Protein AF-A0A0D6EV07-F1 (afdb_monomer)

pLDDT: mean 86.25, std 13.99, range [45.03, 98.25]

Organism: NCBI:txid1581557

Foldseek 3Di:
DVVVVVVVVVVVVVVVVVVVVVVVVVPDPPDDDDPDDLLRVQLVVLLVVLCVVLVPPDDPDDVVVVVSLVSSLVSLQVSCVVSQKDFDPCQCVQCQVVLVVQCVVVVHDSVVSSVVVLSVLSNDPRDPPRPDHRMDGHDD

Structure (mmCIF, N/CA/C/O backbone):
data_AF-A0A0D6EV07-F1
#
_entry.id   AF-A0A0D6EV07-F1
#
loop_
_atom_site.group_PDB
_atom_site.id
_atom_site.type_symbol
_atom_site.label_atom_id
_atom_site.label_alt_id
_atom_site.label_comp_id
_atom_site.label_asym_id
_atom_site.label_entity_id
_atom_site.label_seq_id
_atom_site.pdbx_PDB_ins_code
_atom_site.Cartn_x
_atom_site.Cartn_y
_atom_site.Cartn_z
_atom_site.occupancy
_atom_site.B_iso_or_equiv
_atom_site.auth_seq_id
_atom_site.auth_comp_id
_atom_site.auth_asym_id
_atom_site.auth_atom_id
_atom_site.pdbx_PDB_model_num
ATOM 1 N N . MET A 1 1 ? -28.184 48.122 -26.271 1.00 57.53 1 MET A N 1
ATOM 2 C CA . MET A 1 1 ? -28.204 46.711 -25.814 1.00 57.53 1 MET A CA 1
ATOM 3 C C . MET A 1 1 ? -26.843 46.025 -25.925 1.00 57.53 1 MET A C 1
ATOM 5 O O . MET A 1 1 ? -26.423 45.449 -24.933 1.00 57.53 1 MET A O 1
ATOM 9 N N . ALA A 1 2 ? -26.111 46.163 -27.039 1.00 58.19 2 ALA A N 1
ATOM 10 C CA . ALA A 1 2 ? -24.802 45.520 -27.248 1.00 58.19 2 ALA A CA 1
ATOM 11 C C . ALA A 1 2 ? -23.771 45.747 -26.119 1.00 58.19 2 ALA A C 1
ATOM 13 O O . ALA A 1 2 ? -23.206 44.788 -25.612 1.00 58.19 2 ALA A O 1
ATOM 14 N N . ARG A 1 3 ? -23.606 46.987 -25.632 1.00 64.75 3 ARG A N 1
ATOM 15 C CA . ARG A 1 3 ? -22.607 47.339 -24.599 1.00 64.75 3 ARG A CA 1
ATOM 16 C C . ARG A 1 3 ? -22.810 46.630 -23.248 1.00 64.75 3 ARG A C 1
ATOM 18 O O . ARG A 1 3 ? -21.838 46.353 -22.560 1.00 64.75 3 ARG A O 1
ATOM 25 N N . LYS A 1 4 ? -24.057 46.312 -22.872 1.00 63.00 4 LYS A N 1
ATOM 26 C CA . LYS A 1 4 ? -24.357 45.565 -21.633 1.00 63.00 4 LYS A CA 1
ATOM 27 C C . LYS A 1 4 ? -24.007 44.080 -21.775 1.00 63.00 4 LYS A C 1
ATOM 29 O O . LYS A 1 4 ? -23.519 43.486 -20.823 1.00 63.00 4 LYS A O 1
ATOM 34 N N . ILE A 1 5 ? -24.196 43.518 -22.971 1.00 72.31 5 ILE A N 1
ATOM 35 C CA . ILE A 1 5 ? -23.859 42.125 -23.296 1.00 72.31 5 ILE A CA 1
ATOM 36 C C . ILE A 1 5 ? -22.335 41.936 -23.311 1.00 72.31 5 ILE A C 1
ATOM 38 O O . ILE A 1 5 ? -21.841 40.973 -22.737 1.00 72.31 5 ILE A O 1
ATOM 42 N N . THR A 1 6 ? -21.572 42.886 -23.866 1.00 73.12 6 THR A N 1
ATOM 43 C CA . THR A 1 6 ? -20.098 42.815 -23.873 1.00 73.12 6 THR A CA 1
ATOM 44 C C . THR A 1 6 ? -19.502 42.877 -22.463 1.00 73.12 6 THR A C 1
ATOM 46 O O . THR A 1 6 ? -18.563 42.146 -22.164 1.00 73.12 6 THR A O 1
ATOM 49 N N . ILE A 1 7 ? -20.072 43.705 -21.577 1.00 77.75 7 ILE A N 1
ATOM 50 C CA . ILE A 1 7 ? -19.653 43.779 -20.167 1.00 77.75 7 ILE A CA 1
ATOM 51 C C . ILE A 1 7 ? -19.972 42.464 -19.444 1.00 77.75 7 ILE A C 1
ATOM 53 O O . ILE A 1 7 ? -19.127 41.956 -18.715 1.00 77.75 7 ILE A O 1
ATOM 57 N N . LEU A 1 8 ? -21.147 41.874 -19.687 1.00 78.38 8 LEU A N 1
ATOM 58 C CA . LEU A 1 8 ? -21.532 40.591 -19.089 1.00 78.38 8 LEU A CA 1
ATOM 59 C C . LEU A 1 8 ? -20.595 39.449 -19.502 1.00 78.38 8 LEU A C 1
ATOM 61 O O . LEU A 1 8 ? -20.152 38.690 -18.646 1.00 78.38 8 LEU A O 1
ATOM 65 N N . ILE A 1 9 ? -20.243 39.362 -20.788 1.00 83.50 9 ILE A N 1
ATOM 66 C CA . ILE A 1 9 ? -19.304 38.348 -21.293 1.00 83.50 9 ILE A CA 1
ATOM 67 C C . ILE A 1 9 ? -17.914 38.545 -20.675 1.00 83.50 9 ILE A C 1
ATOM 69 O O . ILE A 1 9 ? -17.289 37.572 -20.258 1.00 83.50 9 ILE A O 1
ATOM 73 N N . GLY A 1 10 ? -17.451 39.794 -20.550 1.00 83.94 10 GLY A N 1
ATOM 74 C CA . GLY A 1 10 ? -16.179 40.104 -19.893 1.00 83.94 10 GLY A CA 1
ATOM 75 C C . GLY A 1 10 ? -16.150 39.678 -18.422 1.00 83.94 10 GLY A C 1
ATOM 76 O O . GLY A 1 10 ? -15.188 39.053 -17.982 1.00 83.94 10 GLY A O 1
ATOM 77 N N . VAL A 1 11 ? -17.222 39.947 -17.671 1.00 86.62 11 VAL A N 1
ATOM 78 C CA . VAL A 1 11 ? -17.330 39.556 -16.254 1.00 86.62 11 VAL A CA 1
ATOM 79 C C . VAL A 1 11 ? -17.383 38.035 -16.099 1.00 86.62 11 VAL A C 1
ATOM 81 O O . VAL A 1 11 ? -16.673 37.487 -15.259 1.00 86.62 11 VAL A O 1
ATOM 84 N N . ILE A 1 12 ? -18.157 37.338 -16.937 1.00 87.81 12 ILE A N 1
ATOM 85 C CA . ILE A 1 12 ? -18.222 35.869 -16.926 1.00 87.81 12 ILE A CA 1
ATOM 86 C C . ILE A 1 12 ? -16.852 35.265 -17.261 1.00 87.81 12 ILE A C 1
ATOM 88 O O . ILE A 1 12 ? -16.416 34.335 -16.587 1.00 87.81 12 ILE A O 1
ATOM 92 N N . GLY A 1 13 ? -16.140 35.822 -18.244 1.00 86.12 13 GLY A N 1
ATOM 93 C CA . GLY A 1 13 ? -14.793 35.378 -18.602 1.00 86.12 13 GLY A CA 1
ATOM 94 C C . GLY A 1 13 ? -13.793 35.516 -17.450 1.00 86.12 13 GLY A C 1
ATOM 95 O O . GLY A 1 13 ? -13.016 34.598 -17.201 1.00 86.12 13 GLY A O 1
ATOM 96 N N . ILE A 1 14 ? -13.852 36.621 -16.699 1.00 85.56 14 ILE A N 1
ATOM 97 C CA . ILE A 1 14 ? -12.988 36.846 -15.528 1.00 85.56 14 ILE A CA 1
ATOM 98 C C . ILE A 1 14 ? -13.330 35.873 -14.392 1.00 85.56 14 ILE A C 1
ATOM 100 O O . ILE A 1 14 ? -12.422 35.316 -13.775 1.00 85.56 14 ILE A O 1
ATOM 104 N N . LEU A 1 15 ? -14.619 35.624 -14.137 1.00 86.12 15 LEU A N 1
ATOM 105 C CA . LEU A 1 15 ? -15.057 34.667 -13.116 1.00 86.12 15 LEU A CA 1
ATOM 106 C C . LEU A 1 15 ? -14.628 33.235 -13.457 1.00 86.12 15 LEU A C 1
ATOM 108 O O . LEU A 1 15 ? -14.131 32.521 -12.587 1.00 86.12 15 LEU A O 1
ATOM 112 N N . LEU A 1 16 ? -14.747 32.835 -14.725 1.00 85.19 16 LEU A N 1
ATOM 113 C CA . LEU A 1 16 ? -14.274 31.533 -15.194 1.00 85.19 16 LEU A CA 1
ATOM 114 C C . LEU A 1 16 ? -12.751 31.423 -15.089 1.00 85.19 16 LEU A C 1
ATOM 116 O O . LEU A 1 16 ? -12.253 30.430 -14.569 1.00 85.19 16 LEU A O 1
ATOM 120 N N . ALA A 1 17 ? -11.999 32.444 -15.503 1.00 83.69 17 ALA A N 1
ATOM 121 C CA . ALA A 1 17 ? -10.541 32.439 -15.389 1.00 83.69 17 ALA A CA 1
ATOM 122 C C . ALA A 1 17 ? -10.071 32.347 -13.926 1.00 83.69 17 ALA A C 1
ATOM 124 O O . ALA A 1 17 ? -9.134 31.608 -13.629 1.00 83.69 17 ALA A O 1
ATOM 125 N N . ALA A 1 18 ? -10.739 33.045 -13.002 1.00 82.88 18 ALA A N 1
ATOM 126 C CA . ALA A 1 18 ? -10.455 32.952 -11.571 1.00 82.88 18 ALA A CA 1
ATOM 127 C C . ALA A 1 18 ? -10.760 31.551 -11.014 1.00 82.88 18 ALA A C 1
ATOM 129 O O . ALA A 1 18 ? -9.943 30.994 -10.282 1.00 82.88 18 ALA A O 1
ATOM 130 N N . TYR A 1 19 ? -11.890 30.958 -11.412 1.00 82.56 19 TYR A N 1
ATOM 131 C CA . TYR A 1 19 ? -12.266 29.597 -11.029 1.00 82.56 19 TYR A CA 1
ATOM 132 C C . TYR A 1 19 ? -11.265 28.551 -11.543 1.00 82.56 19 TYR A C 1
ATOM 134 O O . TYR A 1 19 ? -10.820 27.687 -10.785 1.00 82.56 19 TYR A O 1
ATOM 142 N N . PHE A 1 20 ? -10.855 28.653 -12.810 1.00 79.94 20 PHE A N 1
ATOM 143 C CA . PHE A 1 20 ? -9.837 27.776 -13.389 1.00 79.94 20 PHE A CA 1
ATOM 144 C C . PHE A 1 20 ? -8.484 27.944 -12.698 1.00 79.94 20 PHE A C 1
ATOM 146 O O . PHE A 1 20 ? -7.830 26.950 -12.401 1.00 79.94 20 PHE A O 1
ATOM 153 N N . ARG A 1 21 ? -8.075 29.179 -12.385 1.00 77.50 21 ARG A N 1
ATOM 154 C CA . ARG A 1 21 ? -6.802 29.438 -11.701 1.00 77.50 21 ARG A CA 1
ATOM 155 C C . ARG A 1 21 ? -6.777 28.837 -10.296 1.00 77.50 21 ARG A C 1
ATOM 157 O O . ARG A 1 21 ? -5.779 28.222 -9.946 1.00 77.50 21 ARG A O 1
ATOM 164 N N . ALA A 1 22 ? -7.869 28.962 -9.539 1.00 74.25 22 ALA A N 1
ATOM 165 C CA . ALA A 1 22 ? -7.983 28.388 -8.199 1.00 74.25 22 ALA A CA 1
ATOM 166 C C . ALA A 1 22 ? -7.886 26.851 -8.208 1.00 74.25 22 ALA A C 1
ATOM 168 O O . ALA A 1 22 ? -7.186 26.280 -7.377 1.00 74.25 22 ALA A O 1
ATOM 169 N N . ASN A 1 23 ? -8.526 26.188 -9.178 1.00 69.94 23 ASN A N 1
ATOM 170 C CA . ASN A 1 23 ? -8.440 24.731 -9.322 1.00 69.94 23 ASN A CA 1
ATOM 171 C C . ASN A 1 23 ? -7.080 24.268 -9.874 1.00 69.94 23 ASN A C 1
ATOM 173 O O . ASN A 1 23 ? -6.604 23.204 -9.499 1.00 69.94 23 ASN A O 1
ATOM 177 N N . PHE A 1 24 ? -6.428 25.062 -10.731 1.00 65.94 24 PHE A N 1
ATOM 178 C CA . PHE A 1 24 ? -5.120 24.716 -11.295 1.00 65.94 24 PHE A CA 1
ATOM 179 C C . PHE A 1 24 ? -3.986 24.836 -10.269 1.00 65.94 24 PHE A C 1
ATOM 181 O O . PHE A 1 24 ? -3.082 24.008 -10.252 1.00 65.94 24 PHE A O 1
ATOM 188 N N . THR A 1 25 ? -4.033 25.832 -9.376 1.00 55.84 25 THR A N 1
ATOM 189 C CA . THR A 1 25 ? -3.057 25.952 -8.277 1.00 55.84 25 THR A CA 1
ATOM 190 C C . THR A 1 25 ? -3.309 24.977 -7.130 1.00 55.84 25 THR A C 1
ATOM 192 O O . THR A 1 25 ? -2.439 24.821 -6.286 1.00 55.84 25 THR A O 1
ATOM 195 N N . ALA A 1 26 ? -4.468 24.316 -7.100 1.00 55.50 26 ALA A N 1
ATOM 196 C CA . ALA A 1 26 ? -4.742 23.187 -6.210 1.00 55.50 26 ALA A CA 1
ATOM 197 C C . ALA A 1 26 ? -4.232 21.845 -6.786 1.00 55.50 26 ALA A C 1
ATOM 199 O O . ALA A 1 26 ? -4.599 20.774 -6.303 1.00 55.50 26 ALA A O 1
ATOM 200 N N . GLY A 1 27 ? -3.414 21.898 -7.844 1.00 48.44 27 GLY A N 1
ATOM 201 C CA . GLY A 1 27 ? -2.722 20.751 -8.411 1.00 48.44 27 GLY A CA 1
ATOM 202 C C . GLY A 1 27 ? -1.560 20.303 -7.529 1.00 48.44 27 GLY A C 1
ATOM 203 O O . GLY A 1 27 ? -0.495 20.906 -7.564 1.00 48.44 27 GLY A O 1
ATOM 204 N N . ASP A 1 28 ? -1.809 19.219 -6.794 1.00 49.31 28 ASP A N 1
ATOM 205 C CA . ASP A 1 28 ? -0.853 18.276 -6.204 1.00 49.31 28 ASP A CA 1
ATOM 206 C C . ASP A 1 28 ? 0.312 18.913 -5.416 1.00 49.31 28 ASP A C 1
ATOM 208 O O . ASP A 1 28 ? 1.431 19.067 -5.907 1.00 49.31 28 ASP A O 1
ATOM 212 N N . ASP A 1 29 ? 0.080 19.146 -4.118 1.00 45.31 29 ASP A N 1
ATOM 213 C CA . ASP A 1 29 ? 1.119 19.298 -3.085 1.00 45.31 29 ASP A CA 1
ATOM 214 C C . ASP A 1 29 ? 1.908 17.979 -2.873 1.00 45.31 29 ASP A C 1
ATOM 216 O O . ASP A 1 29 ? 2.210 17.565 -1.749 1.00 45.31 29 ASP A O 1
ATOM 220 N N . ARG A 1 30 ? 2.281 17.280 -3.953 1.00 52.78 30 ARG A N 1
ATOM 221 C CA . ARG A 1 30 ? 3.324 16.250 -3.913 1.00 52.78 30 ARG A CA 1
ATOM 222 C C . ARG A 1 30 ? 4.626 16.982 -3.641 1.00 52.78 30 ARG A C 1
ATOM 224 O O . ARG A 1 30 ? 5.243 17.542 -4.541 1.00 52.78 30 ARG A O 1
ATOM 231 N N . GLY A 1 31 ? 4.944 17.049 -2.350 1.00 51.28 31 GLY A N 1
ATOM 232 C CA . GLY A 1 31 ? 5.952 17.905 -1.748 1.00 51.28 31 GLY A CA 1
ATOM 233 C C . GLY A 1 31 ? 7.203 18.141 -2.593 1.00 51.28 31 GLY A C 1
ATOM 234 O O . GLY A 1 31 ? 7.766 17.229 -3.193 1.00 51.28 31 GLY A O 1
ATOM 235 N N . ALA A 1 32 ? 7.642 19.399 -2.564 1.00 45.03 32 ALA A N 1
ATOM 236 C CA . ALA A 1 32 ? 8.874 19.897 -3.154 1.00 45.03 32 ALA A CA 1
ATOM 237 C C . ALA A 1 32 ? 10.051 18.903 -3.062 1.00 45.03 32 ALA A C 1
ATOM 239 O O . ALA A 1 32 ? 10.296 18.286 -2.023 1.00 45.03 32 ALA A O 1
ATOM 240 N N . ALA A 1 33 ? 10.765 18.806 -4.185 1.00 53.56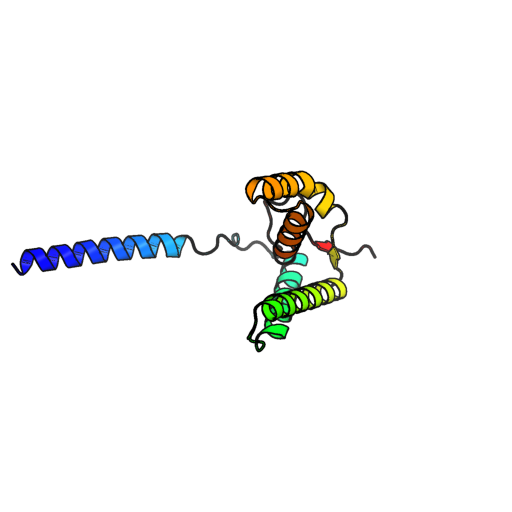 33 ALA A N 1
ATOM 241 C CA . ALA A 1 33 ? 11.822 17.868 -4.546 1.00 53.56 33 ALA A CA 1
ATOM 242 C C . ALA A 1 33 ? 12.992 17.772 -3.542 1.00 53.56 33 ALA A C 1
ATOM 244 O O . ALA A 1 33 ? 14.072 18.320 -3.758 1.00 53.56 33 ALA A O 1
ATOM 245 N N . GLY A 1 34 ? 12.793 17.037 -2.449 1.00 63.12 34 GLY A N 1
ATOM 246 C CA . GLY A 1 34 ? 13.887 16.398 -1.719 1.00 63.12 34 GLY A CA 1
ATOM 247 C C . GLY A 1 34 ? 14.373 15.135 -2.449 1.00 63.12 34 GLY A C 1
ATOM 248 O O . GLY A 1 34 ? 13.672 14.631 -3.332 1.00 63.12 34 GLY A O 1
ATOM 249 N N . PRO A 1 35 ? 15.557 14.597 -2.105 1.00 69.69 35 PRO A N 1
ATOM 250 C CA . PRO A 1 35 ? 15.982 13.296 -2.612 1.00 69.69 35 PRO A CA 1
ATOM 251 C C . PRO A 1 35 ? 14.942 12.235 -2.233 1.00 69.69 35 PRO A C 1
ATOM 253 O O . PRO A 1 35 ? 14.571 12.109 -1.063 1.00 69.69 35 PRO A O 1
ATOM 256 N N . ARG A 1 36 ? 14.444 11.506 -3.238 1.00 78.81 36 ARG A N 1
ATOM 257 C CA . ARG A 1 36 ? 13.442 10.454 -3.042 1.00 78.81 36 ARG A CA 1
ATOM 258 C C . ARG A 1 36 ? 14.012 9.355 -2.156 1.00 78.81 36 ARG A C 1
ATOM 260 O O . ARG A 1 36 ? 15.178 8.982 -2.286 1.00 78.81 36 ARG A O 1
ATOM 267 N N . THR A 1 37 ? 13.185 8.827 -1.261 1.00 88.44 37 THR A N 1
ATOM 268 C CA . THR A 1 37 ? 13.574 7.657 -0.469 1.00 88.44 37 THR A CA 1
ATOM 269 C C . THR A 1 37 ? 13.569 6.405 -1.347 1.00 88.44 37 THR A C 1
ATOM 271 O O . THR A 1 37 ? 12.854 6.337 -2.346 1.00 88.44 37 THR A O 1
ATOM 274 N N . PHE A 1 38 ? 14.322 5.376 -0.951 1.00 90.81 38 PHE A N 1
ATOM 275 C CA . PHE A 1 38 ? 14.306 4.084 -1.649 1.00 90.81 38 PHE A CA 1
ATOM 276 C C . PHE A 1 38 ? 12.893 3.470 -1.702 1.00 90.81 38 PHE A C 1
ATOM 278 O O . PHE A 1 38 ? 12.504 2.894 -2.714 1.00 90.81 38 PHE A O 1
ATOM 285 N N . LEU A 1 39 ? 12.096 3.663 -0.641 1.00 92.00 39 LEU A N 1
ATOM 286 C CA . LEU A 1 39 ? 10.688 3.259 -0.613 1.00 92.00 39 LEU A CA 1
ATOM 287 C C . LEU A 1 39 ? 9.865 3.986 -1.681 1.00 92.00 39 LEU A C 1
ATOM 289 O O . LEU A 1 39 ? 9.072 3.351 -2.362 1.00 92.00 39 LEU A O 1
ATOM 293 N N . GLN A 1 40 ? 10.056 5.294 -1.847 1.00 91.75 40 GLN A N 1
ATOM 294 C CA . GLN A 1 40 ? 9.333 6.074 -2.855 1.00 91.75 40 GLN A CA 1
ATOM 295 C C . GLN A 1 40 ? 9.721 5.665 -4.272 1.00 91.75 40 GLN A C 1
ATOM 297 O O . GLN A 1 40 ? 8.856 5.496 -5.120 1.00 91.75 40 GLN A O 1
ATOM 302 N N . GLU A 1 41 ? 11.013 5.467 -4.530 1.00 93.25 41 GLU A N 1
ATOM 303 C CA . GLU A 1 41 ? 11.489 5.038 -5.846 1.00 93.25 41 GLU A CA 1
ATOM 304 C C . GLU A 1 41 ? 10.888 3.685 -6.251 1.00 93.25 41 GLU A C 1
ATOM 306 O O . GLU A 1 41 ? 10.355 3.537 -7.353 1.00 93.25 41 GLU A O 1
ATOM 311 N N . LYS A 1 42 ? 10.944 2.698 -5.351 1.00 95.56 42 LYS A N 1
ATOM 312 C CA . LYS A 1 42 ? 10.397 1.364 -5.619 1.00 95.56 42 LYS A CA 1
ATOM 313 C C . LYS A 1 42 ? 8.876 1.338 -5.597 1.00 95.56 42 LYS A C 1
ATOM 315 O O . LYS A 1 42 ? 8.290 0.661 -6.433 1.00 95.56 42 LYS A O 1
ATOM 320 N N . GLY A 1 43 ? 8.250 2.113 -4.718 1.00 95.25 43 GLY A N 1
ATOM 321 C CA . GLY A 1 43 ? 6.802 2.269 -4.652 1.00 95.25 43 GLY A CA 1
ATOM 322 C C . GLY A 1 43 ? 6.215 2.847 -5.939 1.00 95.25 43 GLY A C 1
ATOM 323 O O . GLY A 1 43 ? 5.276 2.274 -6.493 1.00 95.25 43 GLY A O 1
ATOM 324 N N . ASP A 1 44 ? 6.804 3.922 -6.469 1.00 94.81 44 ASP A N 1
ATOM 325 C CA . ASP A 1 44 ? 6.387 4.525 -7.742 1.00 94.81 44 ASP A CA 1
ATOM 326 C C . ASP A 1 44 ? 6.545 3.529 -8.902 1.00 94.81 44 ASP A C 1
ATOM 328 O O . ASP A 1 44 ? 5.648 3.376 -9.734 1.00 94.81 44 ASP A O 1
ATOM 332 N N . MET A 1 45 ? 7.669 2.804 -8.937 1.00 96.19 45 MET A N 1
ATOM 333 C CA . MET A 1 45 ? 7.924 1.774 -9.947 1.00 96.19 45 MET A CA 1
ATOM 334 C C . MET A 1 45 ? 6.881 0.650 -9.880 1.00 96.19 45 MET A C 1
ATOM 336 O O . MET A 1 45 ? 6.257 0.332 -10.895 1.00 96.19 45 MET A O 1
ATOM 340 N N . CYS A 1 46 ? 6.631 0.098 -8.691 1.00 97.75 46 CYS A N 1
ATOM 341 C CA . CYS A 1 46 ? 5.643 -0.960 -8.494 1.00 97.75 46 CYS A CA 1
ATOM 342 C C . CYS A 1 46 ? 4.210 -0.490 -8.767 1.00 97.75 46 CYS A C 1
ATOM 344 O O . CYS A 1 46 ? 3.412 -1.257 -9.305 1.00 97.75 46 CYS A O 1
ATOM 346 N N . THR A 1 47 ? 3.898 0.779 -8.497 1.00 96.94 47 THR A N 1
ATOM 347 C CA . THR A 1 47 ? 2.613 1.384 -8.876 1.00 96.94 47 THR A CA 1
ATOM 348 C C . THR A 1 47 ? 2.439 1.373 -10.391 1.00 96.94 47 THR A C 1
ATOM 350 O O . THR A 1 47 ? 1.406 0.920 -10.880 1.00 96.94 47 THR A O 1
ATOM 353 N N . GLY A 1 48 ? 3.469 1.774 -11.144 1.00 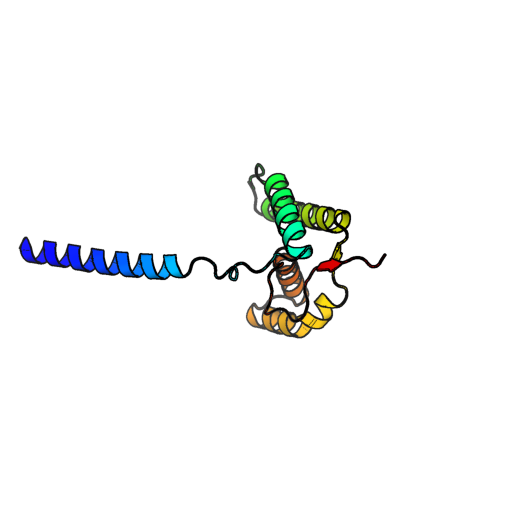96.88 48 GLY A N 1
ATOM 354 C CA . GLY A 1 48 ? 3.448 1.708 -12.605 1.00 96.88 48 GLY A CA 1
ATOM 355 C C . GLY A 1 48 ? 3.278 0.280 -13.136 1.00 96.88 48 GLY A C 1
ATOM 356 O O . GLY A 1 48 ? 2.522 0.060 -14.080 1.00 96.88 48 GLY A O 1
ATOM 357 N N . VAL A 1 49 ? 3.929 -0.713 -12.521 1.00 97.62 49 VAL A N 1
ATOM 358 C CA . VAL A 1 49 ? 3.753 -2.134 -12.886 1.00 97.62 49 VAL A CA 1
ATOM 359 C C . VAL A 1 49 ? 2.315 -2.595 -12.633 1.00 97.62 49 VAL A C 1
ATOM 361 O O . VAL A 1 49 ? 1.695 -3.182 -13.520 1.00 97.62 49 VAL A O 1
ATOM 364 N N . ALA A 1 50 ? 1.769 -2.296 -11.453 1.00 97.44 50 ALA A N 1
ATOM 365 C CA . ALA A 1 50 ? 0.412 -2.676 -11.075 1.00 97.44 50 ALA A CA 1
ATOM 366 C C . ALA A 1 50 ? -0.650 -2.022 -11.973 1.00 97.44 50 ALA A C 1
ATOM 368 O O . ALA A 1 50 ? -1.622 -2.672 -12.353 1.00 97.44 50 ALA A O 1
ATOM 369 N N . GLU A 1 51 ? -0.462 -0.757 -12.353 1.00 96.12 51 GLU A N 1
ATOM 370 C CA . GLU A 1 51 ? -1.361 -0.043 -13.266 1.00 96.12 51 GLU A CA 1
ATOM 371 C C . GLU A 1 51 ? -1.319 -0.604 -14.682 1.00 96.12 51 GLU A C 1
ATOM 373 O O . GLU A 1 51 ? -2.366 -0.896 -15.260 1.00 96.12 51 GLU A O 1
ATOM 378 N N . ASN A 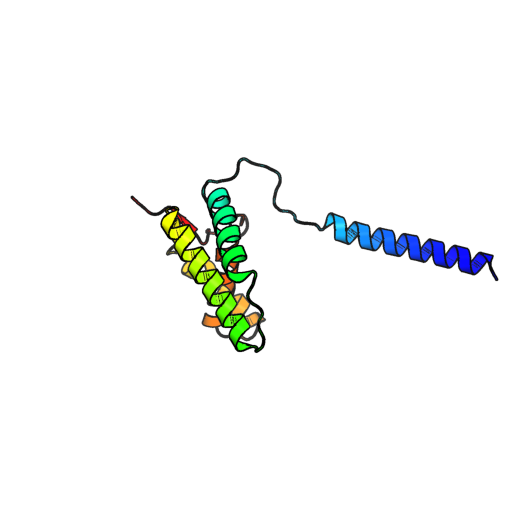1 52 ? -0.120 -0.833 -15.217 1.00 97.19 52 ASN A N 1
ATOM 379 C CA . ASN A 1 52 ? 0.042 -1.390 -16.556 1.00 97.19 52 ASN A CA 1
ATOM 380 C C . ASN A 1 52 ? -0.535 -2.805 -16.674 1.00 97.19 52 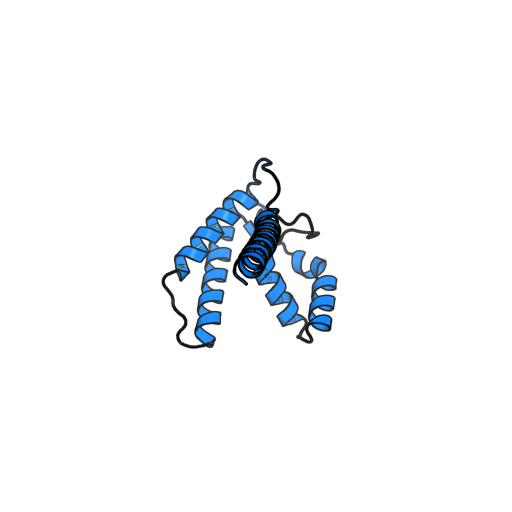ASN A C 1
ATOM 382 O O . ASN A 1 52 ? -1.080 -3.160 -17.718 1.00 97.19 52 ASN A O 1
ATOM 386 N N . ALA A 1 53 ? -0.463 -3.605 -15.609 1.00 96.06 53 ALA A N 1
ATOM 387 C CA . ALA A 1 53 ? -0.982 -4.967 -15.621 1.00 96.06 53 ALA A CA 1
ATOM 388 C C . ALA A 1 53 ? -2.507 -5.052 -15.788 1.00 96.06 53 ALA A C 1
ATOM 390 O O . ALA A 1 53 ? -3.019 -6.058 -16.278 1.00 96.06 53 ALA A O 1
ATOM 391 N N . VAL A 1 54 ? -3.235 -4.002 -15.404 1.00 96.31 54 VAL A N 1
ATOM 392 C CA . VAL A 1 54 ? -4.697 -3.946 -15.522 1.00 96.31 54 VAL A CA 1
ATOM 393 C C . VAL A 1 54 ? -5.190 -2.935 -16.558 1.00 96.31 54 VAL A C 1
ATOM 395 O O . VAL A 1 54 ? -6.393 -2.845 -16.779 1.00 96.31 54 VAL A O 1
ATOM 398 N N . ALA A 1 55 ? -4.290 -2.213 -17.232 1.00 94.38 55 ALA A N 1
ATOM 399 C CA . ALA A 1 55 ? -4.626 -1.089 -18.111 1.00 94.38 55 ALA A CA 1
ATOM 400 C C . ALA A 1 55 ? -5.584 -1.442 -19.263 1.00 94.38 55 ALA A C 1
ATOM 402 O O . ALA A 1 55 ? -6.395 -0.613 -19.660 1.00 94.38 55 ALA A O 1
ATOM 403 N N . ASN A 1 56 ? -5.514 -2.672 -19.780 1.00 94.56 56 ASN A N 1
ATOM 404 C CA . ASN A 1 56 ? -6.354 -3.132 -20.893 1.00 94.56 56 ASN A CA 1
ATOM 405 C C . ASN A 1 56 ? -7.611 -3.895 -20.437 1.00 94.56 56 ASN A C 1
ATOM 407 O O . ASN A 1 56 ? -8.266 -4.538 -21.256 1.00 94.56 56 ASN A O 1
ATOM 411 N N . ARG A 1 57 ? -7.926 -3.899 -19.135 1.00 92.88 57 ARG A N 1
ATOM 412 C CA . ARG A 1 57 ? -9.107 -4.585 -18.598 1.00 92.88 57 ARG A CA 1
ATOM 413 C C . ARG A 1 57 ? -10.242 -3.593 -18.413 1.00 92.88 57 ARG A C 1
ATOM 415 O O . ARG A 1 57 ? -10.128 -2.640 -17.648 1.00 92.88 57 ARG A O 1
ATOM 422 N N . GLU A 1 58 ? -11.361 -3.869 -19.065 1.00 92.38 58 GLU A N 1
ATOM 423 C CA . GLU A 1 58 ? -12.598 -3.115 -18.895 1.00 92.38 58 GLU A CA 1
ATOM 424 C C . GLU A 1 58 ? -13.587 -3.918 -18.046 1.00 92.38 58 GLU A C 1
ATOM 426 O O . GLU A 1 58 ? -13.778 -5.119 -18.251 1.00 92.38 58 GLU A O 1
ATOM 431 N N . ALA A 1 59 ? -14.223 -3.254 -17.080 1.00 93.50 59 ALA A N 1
ATOM 432 C CA . ALA A 1 59 ? -15.283 -3.859 -16.287 1.00 93.50 59 ALA A CA 1
ATOM 433 C C . ALA A 1 59 ? -16.620 -3.739 -17.029 1.00 93.50 59 ALA A C 1
ATOM 435 O O . ALA A 1 59 ? -17.130 -2.637 -17.225 1.00 93.50 59 ALA A O 1
ATOM 436 N N . ILE A 1 60 ? -17.205 -4.877 -17.398 1.00 94.31 60 ILE A N 1
ATOM 437 C CA . ILE A 1 60 ? -18.536 -4.966 -18.018 1.00 94.31 60 ILE A CA 1
ATOM 438 C C . ILE A 1 60 ? -19.618 -5.002 -16.931 1.00 94.31 60 ILE A C 1
ATOM 440 O O . ILE A 1 60 ? -20.708 -4.459 -17.098 1.00 94.31 60 ILE A O 1
ATOM 444 N N . VAL A 1 61 ? -19.312 -5.634 -15.798 1.00 95.00 61 VAL A N 1
ATOM 445 C CA . VAL A 1 61 ? -20.212 -5.797 -14.649 1.00 95.00 61 VAL A CA 1
ATOM 446 C C . VAL A 1 61 ? -19.525 -5.388 -13.349 1.00 95.00 61 VAL A C 1
ATOM 448 O O . VAL A 1 61 ? -18.300 -5.384 -13.252 1.00 95.00 61 VAL A O 1
ATOM 451 N N . GLU A 1 62 ? -20.313 -5.051 -12.324 1.00 91.19 62 GLU A N 1
ATOM 452 C CA . GLU A 1 62 ? -19.791 -4.416 -11.105 1.00 91.19 62 GLU A CA 1
ATOM 453 C C . GLU A 1 62 ? -18.738 -5.264 -10.381 1.00 91.19 62 GLU A C 1
ATOM 455 O O . GLU A 1 62 ? -17.720 -4.734 -9.942 1.00 91.19 62 GLU A O 1
ATOM 460 N N . PHE A 1 63 ? -18.921 -6.588 -10.314 1.00 92.69 63 PHE A N 1
ATOM 461 C CA . PHE A 1 63 ? -17.962 -7.459 -9.628 1.00 92.69 63 PHE A CA 1
ATOM 462 C C . PHE A 1 63 ? -16.572 -7.447 -10.290 1.00 92.69 63 PHE A C 1
ATOM 464 O O . PHE A 1 63 ? -15.566 -7.579 -9.596 1.00 92.69 63 PHE A O 1
ATOM 471 N N . GLN A 1 64 ? -16.494 -7.219 -11.607 1.00 94.50 64 GLN A N 1
ATOM 472 C CA . GLN A 1 64 ? -15.218 -7.168 -12.327 1.00 94.50 64 GLN A CA 1
ATOM 473 C C . GLN A 1 64 ? -14.384 -5.948 -11.932 1.00 94.50 64 GLN A C 1
ATOM 475 O O . GLN A 1 64 ? -13.160 -6.000 -12.011 1.00 94.50 64 GLN A O 1
ATOM 480 N N . LYS A 1 65 ? -15.006 -4.866 -11.444 1.00 94.06 65 LYS A N 1
ATOM 481 C CA . LYS A 1 65 ? -14.254 -3.736 -10.878 1.00 94.06 65 LYS A CA 1
ATOM 482 C C . LYS A 1 65 ? -13.451 -4.172 -9.653 1.00 94.06 65 LYS A C 1
ATOM 484 O O . LYS A 1 65 ? -12.293 -3.788 -9.509 1.00 94.06 65 LYS A O 1
ATOM 489 N N . TYR A 1 66 ? -14.048 -5.000 -8.796 1.00 92.19 66 TYR A N 1
ATOM 490 C CA . TYR A 1 66 ? -13.382 -5.542 -7.612 1.00 92.19 66 TYR A CA 1
ATOM 491 C C . TYR A 1 66 ? -12.331 -6.594 -7.965 1.00 92.19 66 TYR A C 1
ATOM 493 O O . TYR A 1 66 ? -11.309 -6.670 -7.288 1.00 92.19 66 TYR A O 1
ATOM 501 N N . GLU A 1 67 ? -12.538 -7.358 -9.036 1.00 94.38 67 GLU A N 1
ATOM 502 C CA . GLU A 1 67 ? -11.542 -8.294 -9.569 1.00 94.38 67 GLU A CA 1
ATOM 503 C C . GLU A 1 67 ? -10.307 -7.549 -10.099 1.00 94.38 67 GLU A C 1
ATOM 505 O O . GLU A 1 67 ? -9.185 -7.823 -9.682 1.00 94.38 67 GLU A O 1
ATOM 510 N N . ILE A 1 68 ? -10.515 -6.527 -10.937 1.00 96.06 68 ILE A N 1
ATOM 511 C CA . ILE A 1 68 ? -9.442 -5.669 -11.459 1.00 96.06 68 ILE A CA 1
ATOM 512 C C . ILE A 1 68 ? -8.669 -5.001 -10.317 1.00 96.06 68 ILE A C 1
ATOM 514 O O . ILE A 1 68 ? -7.438 -4.970 -10.329 1.00 96.06 68 ILE A O 1
ATOM 518 N N . LEU A 1 69 ? -9.383 -4.483 -9.314 1.00 93.56 69 LEU A N 1
ATOM 519 C CA . LEU A 1 69 ? -8.761 -3.870 -8.145 1.00 93.56 69 LEU A CA 1
ATOM 520 C C . LEU A 1 69 ? -7.951 -4.886 -7.327 1.00 93.56 69 LEU A C 1
ATOM 522 O O . LEU A 1 69 ? -6.834 -4.575 -6.916 1.00 93.56 69 LEU A O 1
ATOM 526 N N . SER A 1 70 ? -8.490 -6.089 -7.118 1.00 94.12 70 SER A N 1
ATOM 527 C CA . SER A 1 70 ? -7.801 -7.174 -6.409 1.00 94.12 70 SER A CA 1
ATOM 528 C C . SER A 1 70 ? -6.508 -7.577 -7.116 1.00 94.12 70 SER A C 1
ATOM 530 O O . SER A 1 70 ? -5.470 -7.699 -6.469 1.00 94.12 70 SER A O 1
ATOM 532 N N . ASP A 1 71 ? -6.530 -7.694 -8.444 1.00 96.25 71 ASP A N 1
ATOM 533 C CA . ASP A 1 71 ? -5.334 -8.032 -9.218 1.00 96.25 71 ASP A CA 1
ATOM 534 C C . ASP A 1 71 ? -4.289 -6.911 -9.182 1.00 96.25 71 ASP A C 1
ATOM 536 O O . ASP A 1 71 ? -3.099 -7.183 -9.017 1.00 96.25 71 ASP A O 1
ATOM 540 N N . LYS A 1 72 ? -4.719 -5.641 -9.249 1.00 96.81 72 LYS A N 1
ATOM 541 C CA . LYS A 1 72 ? -3.817 -4.491 -9.065 1.00 96.81 72 LYS A CA 1
ATOM 542 C C . LYS A 1 72 ? -3.110 -4.561 -7.703 1.00 96.81 72 LYS A C 1
ATOM 544 O O . LYS A 1 72 ? -1.902 -4.343 -7.631 1.00 96.81 72 LYS A O 1
ATOM 549 N N . ILE A 1 73 ? -3.846 -4.885 -6.639 1.00 95.88 73 ILE A N 1
ATOM 550 C CA . ILE A 1 73 ? -3.311 -5.029 -5.276 1.00 95.88 73 ILE A CA 1
ATOM 551 C C . ILE A 1 73 ? -2.312 -6.187 -5.190 1.00 95.88 73 ILE A C 1
ATOM 553 O O . ILE A 1 73 ? -1.201 -5.992 -4.704 1.00 95.88 73 ILE A O 1
ATOM 557 N N . LEU A 1 74 ? -2.663 -7.364 -5.710 1.00 97.06 74 LEU A N 1
ATOM 558 C CA . LEU A 1 74 ? -1.792 -8.541 -5.674 1.00 97.06 74 LEU A CA 1
ATOM 559 C C . LEU A 1 74 ? -0.449 -8.286 -6.374 1.00 97.06 74 LEU A C 1
ATOM 561 O O . LEU A 1 74 ? 0.610 -8.698 -5.896 1.00 97.06 74 LEU A O 1
ATOM 565 N N . ILE A 1 75 ? -0.485 -7.600 -7.517 1.00 97.81 75 ILE A N 1
ATOM 566 C CA . ILE A 1 75 ? 0.716 -7.262 -8.288 1.00 97.81 75 ILE A CA 1
ATOM 567 C C . ILE A 1 75 ? 1.570 -6.241 -7.541 1.00 97.81 75 ILE A C 1
ATOM 569 O O . ILE A 1 75 ? 2.793 -6.384 -7.496 1.00 97.81 75 ILE A O 1
ATOM 573 N N . MET A 1 76 ? 0.933 -5.247 -6.920 1.00 97.69 76 MET A N 1
ATOM 574 C CA . MET A 1 76 ? 1.615 -4.274 -6.075 1.00 97.69 76 MET A CA 1
ATOM 575 C C . MET A 1 76 ? 2.331 -4.960 -4.903 1.00 97.69 76 MET A C 1
ATOM 577 O O . MET A 1 76 ? 3.523 -4.736 -4.697 1.00 97.69 76 MET A O 1
ATOM 581 N N . GLU A 1 77 ? 1.639 -5.844 -4.180 1.00 97.19 77 GLU A N 1
ATOM 582 C CA . GLU A 1 77 ? 2.208 -6.596 -3.057 1.00 97.19 77 GLU A CA 1
ATOM 583 C C . GLU A 1 77 ? 3.406 -7.444 -3.485 1.00 97.19 77 GLU A C 1
ATOM 585 O O . GLU A 1 77 ? 4.469 -7.353 -2.869 1.00 97.19 77 GLU A O 1
ATOM 590 N N . ARG A 1 78 ? 3.279 -8.203 -4.580 1.00 98.12 78 ARG A N 1
ATOM 591 C CA . ARG A 1 78 ? 4.380 -9.022 -5.104 1.00 98.12 78 ARG A CA 1
ATOM 592 C C . ARG A 1 78 ? 5.581 -8.175 -5.521 1.00 98.12 78 ARG A C 1
ATOM 594 O O . ARG A 1 78 ? 6.709 -8.509 -5.176 1.00 98.12 78 ARG A O 1
ATOM 601 N N . CYS A 1 79 ? 5.352 -7.075 -6.234 1.00 98.25 79 CYS A N 1
ATOM 602 C CA . CYS A 1 79 ? 6.438 -6.205 -6.676 1.00 98.25 79 CYS A CA 1
ATOM 603 C C . CYS A 1 79 ? 7.197 -5.600 -5.486 1.00 98.25 79 CYS A C 1
ATOM 605 O O . CYS A 1 79 ? 8.430 -5.577 -5.479 1.00 98.25 79 CYS A O 1
ATOM 607 N N . MET A 1 80 ? 6.483 -5.144 -4.455 1.00 97.94 80 MET A N 1
ATOM 608 C CA . MET A 1 80 ? 7.107 -4.612 -3.242 1.00 97.94 80 MET A CA 1
ATOM 609 C C . MET A 1 80 ? 7.896 -5.687 -2.490 1.00 97.94 80 MET A C 1
ATOM 611 O O . MET A 1 80 ? 9.026 -5.431 -2.065 1.00 97.94 80 MET A O 1
ATOM 615 N N . ASP A 1 81 ? 7.340 -6.896 -2.398 1.00 97.69 81 ASP A N 1
ATOM 616 C CA . ASP A 1 81 ? 7.981 -8.059 -1.784 1.00 97.69 81 ASP A CA 1
ATOM 617 C C . ASP A 1 81 ? 9.325 -8.404 -2.449 1.00 97.69 81 ASP A C 1
ATOM 619 O O . ASP A 1 81 ? 10.346 -8.544 -1.762 1.00 97.69 81 ASP A O 1
ATOM 623 N N . GLU A 1 82 ? 9.343 -8.445 -3.785 1.00 97.38 82 GLU A N 1
ATOM 624 C CA . GLU A 1 82 ? 10.534 -8.680 -4.613 1.00 97.38 82 GLU A CA 1
ATOM 625 C C . GLU A 1 82 ? 11.573 -7.554 -4.488 1.00 97.38 82 GLU A C 1
ATOM 627 O O . GLU A 1 82 ? 12.775 -7.791 -4.614 1.00 97.38 82 GLU A O 1
ATOM 632 N N . ASN A 1 83 ? 11.133 -6.330 -4.184 1.00 96.75 83 ASN A N 1
ATOM 633 C CA . ASN A 1 83 ? 12.008 -5.178 -3.953 1.00 96.75 83 ASN A CA 1
ATOM 634 C C . ASN A 1 83 ? 12.423 -5.014 -2.480 1.00 96.75 83 ASN A C 1
ATOM 636 O O . ASN A 1 83 ? 13.022 -3.998 -2.118 1.00 96.75 83 ASN A O 1
ATOM 640 N N . GLY A 1 84 ? 12.174 -6.024 -1.642 1.00 96.56 84 GLY A N 1
ATOM 641 C CA . GLY A 1 84 ? 12.679 -6.080 -0.272 1.00 96.56 84 GLY A CA 1
ATOM 642 C C . GLY A 1 84 ? 11.823 -5.336 0.748 1.00 96.56 84 GLY A C 1
ATOM 643 O O . GLY A 1 84 ? 12.331 -4.979 1.812 1.00 96.56 84 GLY A O 1
ATOM 644 N N . PHE A 1 85 ? 10.546 -5.107 0.449 1.00 96.56 85 PHE A N 1
ATOM 645 C CA . PHE A 1 85 ? 9.589 -4.505 1.371 1.00 96.56 85 PHE A CA 1
ATOM 646 C C . PHE A 1 85 ? 8.550 -5.520 1.836 1.00 96.56 85 PHE A C 1
ATOM 648 O O . PHE A 1 85 ? 8.239 -6.480 1.146 1.00 96.56 85 PHE A O 1
ATOM 655 N N . GLU A 1 86 ? 8.002 -5.299 3.020 1.00 95.75 86 GLU A N 1
ATOM 656 C CA . GLU A 1 86 ? 6.890 -6.062 3.578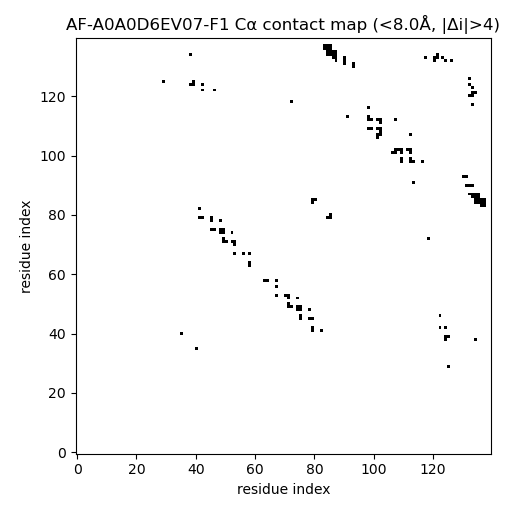 1.00 95.75 86 GLU A CA 1
ATOM 657 C C . GLU A 1 86 ? 5.893 -5.107 4.239 1.00 95.75 86 GLU A C 1
ATOM 659 O O . GLU A 1 86 ? 6.210 -3.941 4.508 1.00 95.75 86 GLU A O 1
ATOM 664 N N . VAL A 1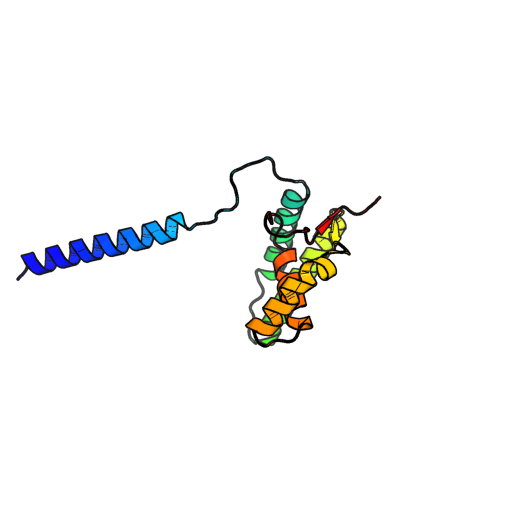 87 ? 4.679 -5.591 4.500 1.00 93.75 87 VAL A N 1
ATOM 665 C CA . VAL A 1 87 ? 3.682 -4.817 5.245 1.00 93.75 87 VAL A CA 1
ATOM 666 C C . VAL A 1 87 ? 4.196 -4.566 6.660 1.00 93.75 87 VAL A C 1
ATOM 668 O O . VAL A 1 87 ? 4.632 -5.480 7.361 1.00 93.75 87 VAL A O 1
ATOM 671 N N . HIS A 1 88 ? 4.123 -3.315 7.102 1.00 92.81 88 HIS A N 1
ATOM 672 C CA . HIS A 1 88 ? 4.535 -2.919 8.435 1.00 92.81 88 HIS A CA 1
ATOM 673 C C . HIS A 1 88 ? 3.584 -3.520 9.478 1.00 92.81 88 HIS A C 1
ATOM 675 O O . HIS A 1 88 ? 2.432 -3.108 9.608 1.00 92.81 88 HIS A O 1
ATOM 681 N N . SER A 1 89 ? 4.069 -4.471 10.280 1.00 90.06 89 SER A N 1
ATOM 682 C CA . SER A 1 89 ? 3.231 -5.270 11.195 1.00 90.06 89 SER A CA 1
ATOM 683 C C . SER A 1 89 ? 2.463 -4.456 12.248 1.00 90.06 89 SER A C 1
ATOM 685 O O . SER A 1 89 ? 1.408 -4.875 12.714 1.00 90.06 89 SER A O 1
ATOM 687 N N . GLN A 1 90 ? 2.965 -3.275 12.621 1.00 90.00 90 GLN A N 1
ATOM 688 C CA . GLN A 1 90 ? 2.286 -2.367 13.561 1.00 90.00 90 GLN A CA 1
ATOM 689 C C . GLN A 1 90 ? 1.278 -1.416 12.896 1.00 90.00 90 GLN A C 1
ATOM 691 O O . GLN A 1 90 ? 0.589 -0.695 13.617 1.00 90.00 90 GLN A O 1
ATOM 696 N N . TRP A 1 91 ? 1.190 -1.382 11.561 1.00 91.44 91 TRP A N 1
ATOM 697 C CA . TRP A 1 91 ? 0.411 -0.368 10.843 1.00 91.44 91 TRP A CA 1
ATOM 698 C C . TRP A 1 91 ? -1.065 -0.386 11.259 1.00 91.44 91 TRP A C 1
ATOM 700 O O . TRP A 1 91 ? -1.589 0.640 11.687 1.00 91.44 91 TRP A O 1
ATOM 710 N N . SER A 1 92 ? -1.705 -1.561 11.254 1.00 87.00 92 SER A N 1
ATOM 711 C CA . SER A 1 92 ? -3.116 -1.709 11.656 1.00 87.00 92 SER A CA 1
ATOM 712 C C . SER A 1 92 ? -3.348 -1.237 13.100 1.00 87.00 92 SER A C 1
ATOM 714 O O . SER A 1 92 ? -4.198 -0.382 13.363 1.00 87.00 92 SER A O 1
ATOM 716 N N . ASN A 1 93 ? -2.494 -1.673 14.035 1.00 89.69 93 ASN A N 1
ATOM 717 C CA . ASN A 1 93 ? -2.584 -1.275 15.444 1.00 89.69 93 ASN A CA 1
ATOM 718 C C . ASN A 1 93 ? -2.465 0.244 15.642 1.00 89.69 93 ASN A C 1
ATOM 720 O O . ASN A 1 93 ? -3.160 0.818 16.480 1.00 89.69 93 ASN A O 1
ATOM 724 N N . GLN A 1 94 ? -1.604 0.909 14.873 1.00 89.62 94 GLN A N 1
ATOM 725 C CA . GLN A 1 94 ? -1.411 2.358 14.955 1.00 89.62 94 GLN A CA 1
ATOM 726 C C . GLN A 1 94 ? -2.515 3.150 14.249 1.00 89.62 94 GLN A C 1
ATOM 728 O O . GLN A 1 94 ? -2.762 4.302 14.612 1.00 89.62 94 GLN A O 1
ATOM 733 N N . MET A 1 95 ? -3.202 2.529 13.291 1.00 90.50 95 MET A N 1
ATOM 734 C CA . MET A 1 95 ? -4.334 3.109 12.573 1.00 90.50 95 MET A CA 1
ATOM 735 C C . MET A 1 95 ? -5.681 2.856 13.257 1.00 90.50 95 MET A C 1
ATOM 737 O O . MET A 1 95 ? -6.675 3.443 12.840 1.00 90.50 95 MET A O 1
ATOM 741 N N . LYS A 1 96 ? -5.734 2.074 14.345 1.00 92.38 96 LYS A N 1
ATOM 742 C CA . LYS A 1 96 ? -6.977 1.696 15.042 1.00 92.38 96 LYS A CA 1
ATOM 743 C C . LYS A 1 96 ? -7.919 2.866 15.338 1.00 92.38 96 LYS A C 1
ATOM 745 O O . LYS A 1 96 ? -9.109 2.776 15.060 1.00 92.38 96 LYS A O 1
ATOM 750 N N . SER A 1 97 ? -7.409 3.988 15.852 1.00 92.62 97 SER A N 1
ATOM 751 C CA . SER A 1 97 ? -8.259 5.160 16.117 1.00 92.62 97 SER A CA 1
ATOM 752 C C . SER A 1 97 ? -8.829 5.765 14.831 1.00 92.62 97 SER A C 1
ATOM 754 O O . SER A 1 97 ? -9.969 6.213 14.812 1.00 92.62 97 SER A O 1
ATOM 756 N N . VAL A 1 98 ? -8.049 5.769 13.746 1.00 92.31 98 VAL A N 1
ATOM 757 C CA . VAL A 1 98 ? -8.485 6.261 12.431 1.00 92.31 98 VAL A CA 1
ATOM 758 C C . VAL A 1 98 ? -9.534 5.323 11.831 1.00 92.31 98 VAL A C 1
ATOM 760 O O . VAL A 1 98 ? -10.534 5.800 11.300 1.00 92.31 98 VAL A O 1
ATOM 763 N N . ILE A 1 99 ? -9.345 4.007 11.976 1.00 93.75 99 ILE A N 1
ATOM 764 C CA . ILE A 1 99 ? -10.302 2.970 11.564 1.00 93.75 99 ILE A CA 1
ATOM 765 C C . ILE A 1 99 ? -11.642 3.181 12.275 1.00 93.75 99 ILE A C 1
ATOM 767 O O . ILE A 1 99 ? -12.668 3.296 11.612 1.00 93.75 99 ILE A O 1
ATOM 771 N N . GLN A 1 100 ? -11.636 3.335 13.602 1.00 95.62 100 GLN A N 1
ATOM 772 C CA . GLN A 1 100 ? -12.853 3.548 14.399 1.00 95.62 100 GLN A CA 1
ATOM 773 C C . GLN A 1 100 ? -13.593 4.838 14.024 1.00 95.62 100 GLN A C 1
ATOM 775 O O . GLN A 1 100 ? -14.821 4.843 13.887 1.00 95.62 100 GLN A O 1
ATOM 780 N N . ILE A 1 101 ? -12.850 5.933 13.818 1.00 95.69 101 ILE A N 1
ATOM 781 C CA . ILE A 1 101 ? -13.418 7.207 13.360 1.00 95.69 101 ILE A CA 1
ATOM 782 C C . ILE A 1 101 ? -14.066 7.030 11.985 1.00 95.69 101 ILE A C 1
ATOM 784 O O . ILE A 1 101 ? -15.203 7.463 11.793 1.00 95.69 101 ILE A O 1
ATOM 788 N N . LYS A 1 102 ? -13.380 6.377 11.041 1.00 94.81 102 LYS A N 1
ATOM 789 C CA . LYS A 1 102 ? -13.892 6.133 9.688 1.00 94.81 102 LYS A CA 1
ATOM 790 C C . LYS A 1 102 ? -15.131 5.236 9.702 1.00 94.81 102 LYS A C 1
ATOM 792 O O . LYS A 1 102 ? -16.137 5.617 9.114 1.00 94.81 102 LYS A O 1
ATOM 797 N N . ALA A 1 103 ? -15.093 4.117 10.426 1.00 97.25 103 ALA A N 1
ATOM 798 C CA . ALA A 1 103 ? -16.216 3.189 10.569 1.00 97.25 103 ALA A CA 1
ATOM 799 C C . ALA A 1 103 ? -17.471 3.895 11.104 1.00 97.25 103 ALA A C 1
ATOM 801 O O . ALA A 1 103 ? -18.550 3.794 10.522 1.00 97.25 103 ALA A O 1
ATOM 802 N N . THR A 1 104 ? -17.307 4.706 12.154 1.00 97.25 104 THR A N 1
ATOM 803 C CA . THR A 1 104 ? -18.408 5.478 12.750 1.00 97.25 104 THR A CA 1
ATOM 804 C C . THR A 1 104 ? -18.925 6.569 11.808 1.00 97.25 104 THR A C 1
ATOM 806 O O . THR A 1 104 ? -20.135 6.741 11.663 1.00 97.25 104 THR A O 1
ATOM 809 N N . THR A 1 105 ? -18.019 7.307 11.158 1.00 97.06 105 THR A N 1
ATOM 810 C CA . THR A 1 105 ? -18.361 8.442 10.280 1.00 97.06 105 THR A CA 1
ATOM 811 C C . THR A 1 105 ? -19.075 7.977 9.013 1.00 97.06 105 THR A C 1
ATOM 813 O O . THR A 1 105 ? -20.054 8.589 8.593 1.00 97.06 105 THR A O 1
ATOM 816 N N . GLU A 1 106 ? -18.611 6.878 8.420 1.00 96.81 106 GLU A N 1
ATOM 817 C CA . GLU A 1 106 ? -19.138 6.334 7.163 1.00 96.81 106 GLU A CA 1
ATOM 818 C C . GLU A 1 106 ? -20.228 5.277 7.377 1.00 96.81 106 GLU A C 1
ATOM 820 O O . GLU A 1 106 ? -20.863 4.859 6.413 1.00 96.81 106 GLU A O 1
ATOM 825 N N . LYS A 1 107 ? -20.500 4.893 8.633 1.00 97.31 107 LYS A N 1
ATOM 826 C CA . LYS A 1 107 ? -21.483 3.863 9.013 1.00 97.31 107 LYS A CA 1
ATOM 827 C C . LYS A 1 107 ? -21.215 2.520 8.325 1.00 97.31 107 LYS A C 1
ATOM 829 O O . LYS A 1 107 ? -22.133 1.866 7.833 1.00 97.31 107 LYS A O 1
ATOM 834 N N . ILE A 1 108 ? -19.948 2.126 8.309 1.00 96.38 108 ILE A N 1
ATOM 835 C CA . ILE A 1 108 ? -19.451 0.849 7.784 1.00 96.38 108 ILE A CA 1
ATOM 836 C C . ILE A 1 108 ? -18.849 0.021 8.922 1.00 96.38 108 ILE A C 1
ATOM 838 O O . ILE A 1 108 ? -18.666 0.529 10.030 1.00 96.38 108 ILE A O 1
ATOM 842 N N . SER A 1 109 ? -18.554 -1.255 8.669 1.00 97.56 109 SER A N 1
ATOM 843 C CA . SER A 1 109 ? -17.866 -2.084 9.663 1.00 97.56 109 SER A CA 1
ATOM 844 C C . SER A 1 109 ? -16.415 -1.624 9.860 1.00 97.56 109 SER A C 1
ATOM 846 O O . SER A 1 109 ? -15.840 -0.959 8.990 1.00 97.56 109 SER A O 1
ATOM 848 N N . GLU A 1 110 ? -15.818 -1.962 11.007 1.00 95.81 110 GLU A N 1
ATOM 849 C CA . GLU A 1 110 ? -14.403 -1.657 11.262 1.00 95.81 110 GLU A CA 1
ATOM 850 C C . GLU A 1 110 ? -13.494 -2.363 10.245 1.00 95.81 110 GLU A C 1
ATOM 852 O O . GLU A 1 110 ? -12.517 -1.771 9.795 1.00 95.81 110 GLU A O 1
ATOM 857 N N . GLU A 1 111 ? -13.860 -3.568 9.801 1.00 95.38 111 GLU A N 1
ATOM 858 C CA . GLU A 1 111 ? -13.119 -4.340 8.799 1.00 95.38 111 GLU A CA 1
ATOM 859 C C . GLU A 1 111 ? -13.144 -3.673 7.415 1.00 95.38 111 GLU A C 1
ATOM 861 O O . GLU A 1 111 ? -12.103 -3.559 6.769 1.00 95.38 111 GLU A O 1
ATOM 866 N N . GLU A 1 112 ? -14.300 -3.176 6.956 1.00 93.69 112 GLU A N 1
ATOM 867 C CA . GLU A 1 112 ? -14.379 -2.451 5.677 1.00 93.69 112 GLU A CA 1
ATOM 868 C C . GLU A 1 112 ? -13.615 -1.120 5.745 1.00 93.69 112 GLU A C 1
ATOM 870 O O . GLU A 1 112 ? -12.952 -0.710 4.783 1.00 93.69 112 GLU A O 1
ATOM 875 N N . ALA A 1 113 ? -13.674 -0.442 6.896 1.00 95.50 113 ALA A N 1
ATOM 876 C CA . ALA A 1 113 ? -12.902 0.770 7.133 1.00 95.50 113 ALA A CA 1
ATOM 877 C C . ALA A 1 113 ? -11.392 0.491 7.093 1.00 95.50 113 ALA A C 1
ATOM 879 O O . ALA A 1 113 ? -10.652 1.247 6.454 1.00 95.50 113 ALA A O 1
ATOM 880 N N . GLU A 1 114 ? -10.942 -0.592 7.731 1.00 94.19 114 GLU A N 1
ATOM 881 C CA . GLU A 1 114 ? -9.550 -1.037 7.715 1.00 94.19 114 GLU A CA 1
ATOM 882 C C . GLU A 1 114 ? -9.091 -1.396 6.301 1.00 94.19 114 GLU A C 1
ATOM 884 O O . GLU A 1 114 ? -8.094 -0.839 5.842 1.00 94.19 114 GLU A O 1
ATO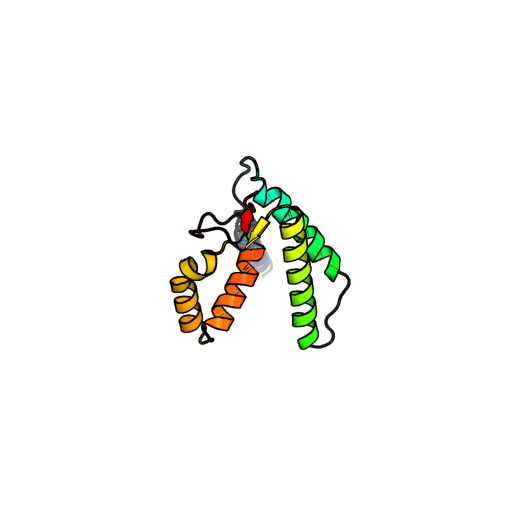M 889 N N . GLU A 1 115 ? -9.830 -2.233 5.569 1.00 92.62 115 GLU A N 1
ATOM 890 C CA . GLU A 1 115 ? -9.453 -2.637 4.208 1.00 92.62 115 GLU A CA 1
ATOM 891 C C . GLU A 1 115 ? -9.413 -1.436 3.255 1.00 92.62 115 GLU A C 1
ATOM 893 O O . GLU A 1 115 ? -8.529 -1.310 2.405 1.00 92.62 115 GLU A O 1
ATOM 898 N N . THR A 1 116 ? -10.326 -0.480 3.415 1.00 91.94 116 THR A N 1
ATOM 899 C CA . THR A 1 116 ? -10.303 0.768 2.644 1.00 91.94 116 THR A CA 1
ATOM 900 C C . THR A 1 116 ? -9.060 1.608 2.942 1.00 91.94 116 THR A C 1
ATOM 902 O O . THR A 1 116 ? -8.426 2.128 2.019 1.00 91.94 116 THR A O 1
ATOM 905 N N . LEU A 1 117 ? -8.676 1.733 4.215 1.00 92.00 117 LEU A N 1
ATOM 906 C CA . LEU A 1 117 ? -7.450 2.436 4.599 1.00 92.00 117 LEU A CA 1
ATOM 907 C C . LEU A 1 117 ? -6.202 1.694 4.116 1.00 92.00 117 LEU A C 1
ATOM 909 O O . LEU A 1 117 ? -5.269 2.340 3.641 1.00 92.00 117 LEU A O 1
ATOM 913 N N . ARG A 1 118 ? -6.209 0.358 4.174 1.00 92.50 118 ARG A N 1
ATOM 914 C CA . ARG A 1 118 ? -5.117 -0.508 3.719 1.00 92.50 118 ARG A CA 1
ATOM 915 C C . ARG A 1 118 ? -4.851 -0.298 2.236 1.00 92.50 118 ARG A C 1
ATOM 917 O O . ARG A 1 118 ? -3.728 0.017 1.848 1.00 92.50 118 ARG A O 1
ATOM 924 N N . ARG A 1 119 ? -5.908 -0.373 1.420 1.00 91.62 119 ARG A N 1
ATOM 925 C CA . ARG A 1 119 ? -5.848 -0.142 -0.030 1.00 91.62 119 ARG A CA 1
ATOM 926 C C . ARG A 1 119 ? -5.297 1.239 -0.368 1.00 91.62 119 ARG A C 1
ATOM 928 O O . ARG A 1 119 ? -4.508 1.357 -1.294 1.00 91.62 119 ARG A O 1
ATOM 935 N N . LYS A 1 120 ? -5.661 2.277 0.391 1.00 91.00 120 LYS A N 1
ATOM 936 C CA . LYS A 1 120 ? -5.123 3.631 0.186 1.00 91.00 120 LYS A CA 1
ATOM 937 C C . LYS A 1 120 ? -3.647 3.731 0.579 1.00 91.00 120 LYS A C 1
ATOM 939 O O . LYS A 1 120 ? -2.847 4.253 -0.191 1.00 91.00 120 LYS A O 1
ATOM 944 N N . ALA A 1 121 ? -3.290 3.238 1.762 1.00 92.31 121 ALA A N 1
ATOM 945 C CA . ALA A 1 121 ? -1.938 3.356 2.299 1.00 92.31 121 ALA A CA 1
ATOM 946 C C . ALA A 1 121 ? -0.909 2.552 1.487 1.00 92.31 121 ALA A C 1
ATOM 948 O O . ALA A 1 121 ? 0.250 2.948 1.399 1.00 92.31 121 ALA A O 1
ATOM 949 N N . MET A 1 122 ? -1.347 1.479 0.823 1.00 94.06 122 MET A N 1
ATOM 950 C CA . MET A 1 122 ? -0.529 0.679 -0.089 1.00 94.06 122 MET A CA 1
ATOM 951 C C . MET A 1 122 ? 0.126 1.493 -1.213 1.00 94.06 122 MET A C 1
ATOM 953 O O . MET A 1 122 ? 1.247 1.177 -1.609 1.00 94.06 122 MET A O 1
ATOM 957 N N . PHE A 1 123 ? -0.548 2.540 -1.694 1.00 93.31 123 PHE A N 1
ATOM 958 C CA . PHE A 1 123 ? -0.077 3.415 -2.774 1.00 93.31 123 PHE A CA 1
ATOM 959 C C . PHE A 1 123 ? 0.377 4.798 -2.269 1.00 93.31 123 PHE A C 1
ATOM 961 O O . PHE A 1 123 ? 0.670 5.682 -3.072 1.00 93.31 123 PHE A O 1
ATOM 968 N N . ASP A 1 124 ? 0.430 5.011 -0.949 1.00 90.44 124 ASP A N 1
ATOM 969 C CA . ASP A 1 124 ? 0.874 6.267 -0.336 1.00 90.44 124 ASP A CA 1
ATOM 970 C C . ASP A 1 124 ? 2.283 6.115 0.258 1.00 90.44 124 ASP A C 1
ATOM 972 O O . ASP A 1 124 ? 2.470 5.699 1.402 1.00 90.44 124 ASP A O 1
ATOM 976 N N . PHE A 1 125 ? 3.295 6.485 -0.531 1.00 88.81 125 PHE A N 1
ATOM 977 C CA . PHE A 1 125 ? 4.709 6.467 -0.122 1.00 88.81 125 PHE A CA 1
ATOM 978 C C . PHE A 1 125 ? 5.196 7.807 0.452 1.00 88.81 125 PHE A C 1
ATOM 980 O O . PHE A 1 125 ? 6.376 7.958 0.789 1.00 88.81 125 PHE A O 1
ATOM 987 N N . PHE A 1 126 ? 4.316 8.809 0.517 1.00 71.31 126 PHE A N 1
ATOM 988 C CA . PHE A 1 126 ? 4.673 10.201 0.809 1.00 71.31 126 PHE A CA 1
ATOM 989 C C . PHE A 1 126 ? 4.178 10.675 2.169 1.00 71.31 126 PHE A C 1
ATOM 991 O O . PHE A 1 126 ? 4.428 11.826 2.536 1.00 71.31 126 PHE A O 1
ATOM 998 N N . SER A 1 127 ? 3.480 9.819 2.912 1.00 61.88 127 SER A N 1
ATOM 999 C CA . SER A 1 127 ? 2.725 10.265 4.067 1.00 61.88 127 SER A CA 1
ATOM 1000 C C . SER A 1 127 ? 3.603 10.850 5.175 1.00 61.88 127 SER A C 1
ATOM 1002 O O . SER A 1 127 ? 4.234 10.140 5.954 1.00 61.88 127 SER A O 1
ATOM 1004 N N . LYS A 1 128 ? 3.602 12.183 5.257 1.00 58.38 128 LYS A N 1
ATOM 1005 C CA . LYS A 1 128 ? 4.076 12.949 6.418 1.00 58.38 128 LYS A CA 1
ATOM 1006 C C . LYS A 1 128 ? 3.050 12.945 7.557 1.00 58.38 128 LYS A C 1
ATOM 1008 O O . LYS A 1 128 ? 3.398 13.275 8.685 1.00 58.38 128 LYS A O 1
ATOM 1013 N N . GLU A 1 129 ? 1.795 12.614 7.247 1.00 53.94 129 GLU A N 1
ATOM 1014 C CA . GLU A 1 129 ? 0.661 12.650 8.177 1.00 53.94 129 GLU A CA 1
ATOM 1015 C C . GLU A 1 129 ? 0.394 11.300 8.851 1.00 53.94 129 GLU A C 1
ATOM 1017 O O . GLU A 1 129 ? -0.118 11.257 9.972 1.00 53.94 129 GLU A O 1
ATOM 1022 N N . GLN A 1 130 ? 0.747 10.184 8.205 1.00 60.94 130 GLN A N 1
ATOM 1023 C CA . GLN A 1 130 ? 0.656 8.871 8.831 1.00 60.94 130 GLN A CA 1
ATOM 1024 C C . GLN A 1 130 ? 1.784 8.708 9.849 1.00 60.94 130 GLN A C 1
ATOM 1026 O O . GLN A 1 130 ? 2.959 8.917 9.553 1.00 60.94 130 GLN A O 1
ATOM 1031 N N . LYS A 1 131 ? 1.420 8.280 11.063 1.00 66.25 131 LYS A N 1
ATOM 1032 C CA . LYS A 1 131 ? 2.390 7.988 12.130 1.00 66.25 131 LYS A CA 1
ATOM 1033 C C . LYS A 1 131 ? 3.386 6.901 11.724 1.00 66.25 131 LYS A C 1
ATOM 1035 O O . LYS A 1 131 ? 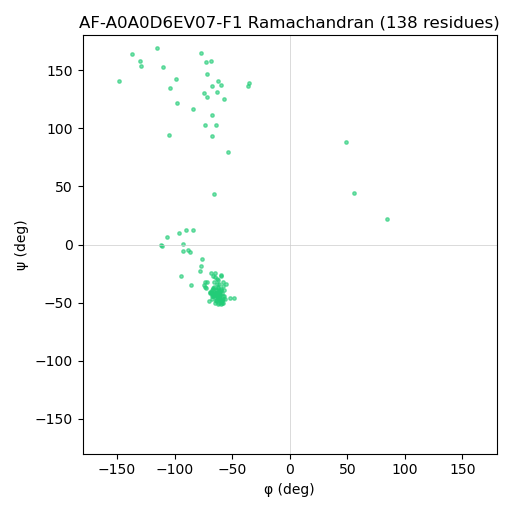4.493 6.892 12.254 1.00 66.25 131 LYS A O 1
ATOM 1040 N N . VAL A 1 132 ? 2.983 6.001 10.824 1.00 77.75 132 VAL A N 1
ATOM 1041 C CA . VAL A 1 132 ? 3.794 4.902 10.296 1.00 77.75 132 VAL A CA 1
ATOM 1042 C C . VAL A 1 132 ? 3.405 4.592 8.856 1.00 77.75 132 VAL A C 1
ATOM 1044 O O . VAL A 1 132 ? 2.228 4.608 8.504 1.00 77.75 132 VAL A O 1
ATOM 1047 N N . THR A 1 133 ? 4.412 4.299 8.036 1.00 87.38 133 THR A N 1
ATOM 1048 C CA . THR A 1 133 ? 4.253 3.904 6.635 1.00 87.38 133 THR A CA 1
ATOM 1049 C C . THR A 1 133 ? 3.678 2.496 6.518 1.00 87.38 133 THR A C 1
ATOM 1051 O O . THR A 1 133 ? 3.989 1.620 7.323 1.00 87.38 133 THR A O 1
ATOM 1054 N N . TYR A 1 134 ? 2.870 2.251 5.483 1.00 93.19 134 TYR A N 1
ATOM 1055 C CA . TYR A 1 134 ? 2.314 0.917 5.223 1.00 93.19 134 TYR A CA 1
ATOM 1056 C C . TYR A 1 134 ? 3.393 -0.130 4.934 1.00 93.19 134 TYR A C 1
ATOM 1058 O O . TYR A 1 134 ? 3.297 -1.273 5.373 1.00 93.19 134 TYR A O 1
ATOM 1066 N N . TRP A 1 135 ? 4.439 0.279 4.221 1.00 94.50 135 TRP A N 1
ATOM 1067 C CA . TRP A 1 135 ? 5.569 -0.563 3.853 1.00 94.50 135 TRP A CA 1
ATOM 1068 C C . TRP A 1 135 ? 6.750 -0.347 4.800 1.00 94.50 135 TRP A C 1
ATOM 1070 O O . TRP A 1 135 ? 7.050 0.787 5.185 1.00 94.50 135 TRP A O 1
ATOM 1080 N N . GLN A 1 136 ? 7.460 -1.428 5.115 1.00 93.00 136 GLN A N 1
ATOM 1081 C CA . GLN A 1 136 ? 8.752 -1.411 5.800 1.00 93.00 136 GLN A CA 1
ATOM 1082 C C . GLN A 1 136 ? 9.770 -2.261 5.040 1.00 93.00 136 GLN A C 1
ATOM 1084 O O . GLN A 1 136 ? 9.401 -3.194 4.333 1.00 93.00 136 GLN A O 1
ATOM 1089 N N . ALA A 1 137 ? 11.058 -1.950 5.177 1.00 93.88 137 ALA A N 1
ATOM 1090 C CA . ALA A 1 137 ? 12.103 -2.805 4.623 1.00 93.88 137 ALA A CA 1
ATOM 1091 C C . ALA A 1 137 ? 12.139 -4.144 5.377 1.00 93.88 137 ALA A C 1
ATOM 1093 O O . ALA A 1 137 ? 12.101 -4.162 6.611 1.00 93.88 137 ALA A O 1
ATOM 1094 N N . LYS A 1 138 ? 12.259 -5.251 4.640 1.00 94.94 138 LYS A N 1
ATOM 1095 C CA . LYS A 1 138 ? 12.456 -6.581 5.221 1.00 94.94 138 LYS A CA 1
ATOM 1096 C C . LYS A 1 138 ? 13.741 -6.600 6.042 1.00 94.94 138 LYS A C 1
ATOM 1098 O O . LYS A 1 138 ? 14.785 -6.096 5.615 1.00 94.94 138 LYS A O 1
ATOM 1103 N N . LYS A 1 139 ? 13.678 -7.218 7.219 1.00 85.62 139 LYS A N 1
ATOM 1104 C CA . LYS A 1 139 ? 14.884 -7.530 7.991 1.00 85.62 139 LYS A CA 1
ATOM 1105 C C . LYS A 1 139 ? 15.62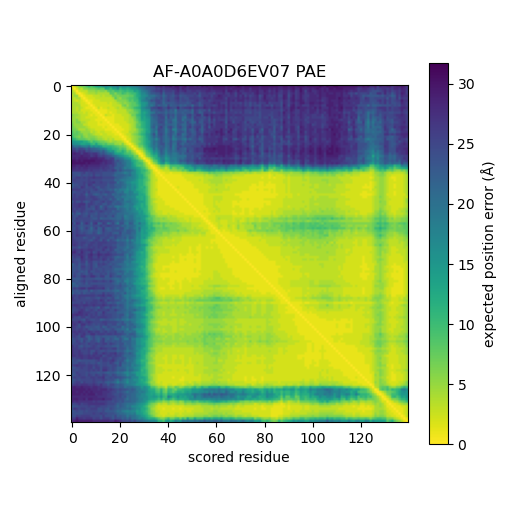1 -8.662 7.272 1.00 85.62 139 LYS A C 1
ATOM 1107 O O . LYS A 1 139 ? 15.002 -9.665 6.929 1.00 85.62 139 LYS A O 1
ATOM 1112 N N . LYS A 1 140 ? 16.907 -8.449 6.991 1.00 65.50 140 LYS A N 1
ATOM 1113 C CA . LYS A 1 140 ? 17.797 -9.488 6.457 1.00 65.50 140 LYS A CA 1
ATOM 1114 C C . LYS A 1 140 ? 18.085 -10.553 7.504 1.00 65.50 140 LYS A C 1
ATOM 1116 O O . LYS A 1 140 ? 18.161 -10.173 8.696 1.00 65.50 140 LYS A O 1
#

Nearest PDB structures (foldseek):
  6wb9-assembly1_3  TM=3.282E-01  e=3.396E+00  Saccharomyces cerevisiae W303

Mean predicted aligned error: 11.38 Å

Radius of gyration: 21.54 Å; Cα contacts (8 Å, |Δi|>4): 84; chains: 1; bounding box: 46×57×43 Å

Secondary structure (DSSP, 8-state):
-HHHHHHHHHHHHHHHHHHHHHHHHTS------PPPPHHHHHHHHHHHHHHHHHTT---SSHHHHHHHHHHHHHHHHHHHHHTTEEE-TTHHHHHHHHHHHHHHHHT--HHHHHHHHHHHHTT----SSSSS-SEEEPP-

Solvent-accessible surface area (backbone atoms only — not comparable to full-atom values): 8145 Å² total; per-residue (Å²): 115,68,72,61,54,54,51,49,54,52,52,51,51,51,53,50,51,52,53,51,48,57,58,58,74,66,61,68,88,73,67,81,91,62,89,76,48,73,64,37,57,52,48,56,51,26,49,53,51,18,50,62,76,46,67,90,65,80,64,91,48,76,68,46,52,56,50,52,51,49,52,32,49,53,44,31,52,51,44,38,43,77,72,47,30,40,75,32,86,59,35,65,75,74,38,44,70,59,24,52,51,45,9,66,74,70,72,49,53,54,66,59,31,40,52,52,50,49,65,52,37,73,76,46,75,76,63,84,81,50,96,59,56,41,64,35,75,57,85,129

Sequence (140 aa):
MARKITILIGVIGILLAAYFRANFTAGDDRGAAGPRTFLQEKGDMCTGVAENAVANREAIVEFQKYEILSDKILIMERCMDENGFEVHSQWSNQMKSVIQIKATTEKISEEEAEETLRRKAMFDFFSKEQKVTYWQAKKK